Protein AF-A0A938TH92-F1 (afdb_monomer)

Sequence (50 aa):
MKHIITCLILFVISSFSYGQTKISGVIKDSDDQPLPRANVYLKDTYDGVS

Foldseek 3Di:
DVVVVVVVVVVVVVVPDDPDDDDDDFDADPVRHGDPPDDDDDPPDDPDDD

Secondary structure (DSSP, 8-state):
-HHHHHHHHHHHHHTT---PPP-----B-TTS-B-TT-----TT------

Structure (mmCIF, N/CA/C/O backbone):
data_AF-A0A938TH92-F1
#
_entry.id   AF-A0A938TH92-F1
#
loop_
_atom_site.group_PDB
_atom_site.id
_atom_site.type_symbol
_atom_site.label_atom_id
_atom_site.label_alt_id
_atom_site.label_comp_id
_atom_site.label_asym_id
_atom_site.label_entity_id
_atom_site.label_seq_id
_atom_site.pdbx_PDB_ins_code
_atom_site.Cartn_x
_atom_site.Cartn_y
_atom_site.Cartn_z
_atom_site.occupancy
_atom_site.B_iso_or_equiv
_atom_site.auth_seq_id
_atom_site.auth_comp_id
_atom_site.auth_asym_id
_atom_site.auth_atom_id
_atom_site.pdbx_PDB_model_num
ATOM 1 N N . MET A 1 1 ? 33.725 20.379 9.755 1.00 66.94 1 MET A N 1
ATOM 2 C CA . MET A 1 1 ? 32.336 20.795 10.075 1.00 66.94 1 MET A CA 1
ATOM 3 C C . MET A 1 1 ? 31.381 20.591 8.900 1.00 66.94 1 MET A C 1
ATOM 5 O O . MET A 1 1 ? 30.390 19.902 9.081 1.00 66.94 1 MET A O 1
ATOM 9 N N . LYS A 1 2 ? 31.695 21.083 7.690 1.00 85.00 2 LYS A N 1
ATOM 10 C CA . LYS A 1 2 ? 30.845 20.925 6.489 1.00 85.00 2 LYS A CA 1
ATOM 11 C C . LYS A 1 2 ? 30.428 19.470 6.200 1.00 85.00 2 LYS A C 1
ATOM 13 O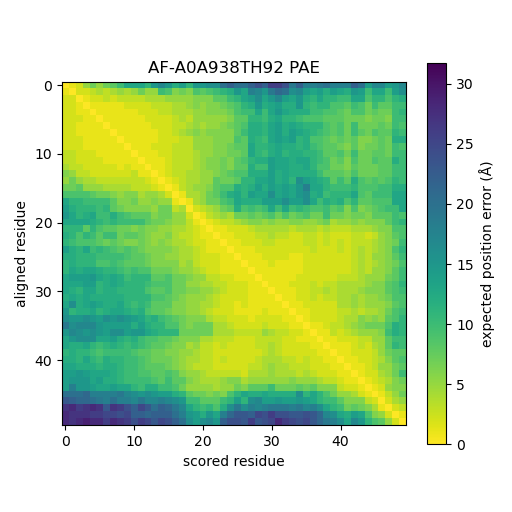 O . LYS A 1 2 ? 29.248 19.213 6.032 1.00 85.00 2 LYS A O 1
ATOM 18 N N . HIS A 1 3 ? 31.362 18.517 6.266 1.00 92.88 3 HIS A N 1
ATOM 19 C CA . HIS A 1 3 ? 31.066 17.094 6.027 1.00 92.88 3 HIS A CA 1
ATOM 20 C C . HIS A 1 3 ? 30.114 16.469 7.056 1.00 92.88 3 HIS A C 1
ATOM 22 O O . HIS A 1 3 ? 29.285 15.650 6.691 1.00 92.88 3 HIS A O 1
ATOM 28 N N . ILE A 1 4 ? 30.189 16.886 8.325 1.00 95.56 4 ILE A N 1
ATOM 29 C CA . ILE A 1 4 ? 29.291 16.389 9.381 1.00 95.56 4 ILE A CA 1
ATOM 30 C C . ILE A 1 4 ? 27.861 16.851 9.097 1.00 95.56 4 ILE A C 1
ATOM 32 O O . ILE A 1 4 ? 26.927 16.061 9.182 1.00 95.56 4 ILE A O 1
ATOM 36 N N . ILE A 1 5 ? 27.706 18.113 8.690 1.00 95.50 5 ILE A N 1
ATOM 37 C CA . ILE A 1 5 ? 26.412 18.681 8.298 1.00 95.50 5 ILE A CA 1
ATOM 38 C C . ILE A 1 5 ? 25.860 17.942 7.071 1.00 95.50 5 ILE A C 1
ATOM 40 O O . ILE A 1 5 ? 24.690 17.574 7.060 1.00 95.50 5 ILE A O 1
ATOM 44 N N . THR A 1 6 ? 26.698 17.655 6.069 1.00 94.88 6 THR A N 1
ATOM 45 C CA . THR A 1 6 ? 26.290 16.872 4.893 1.00 94.88 6 THR A CA 1
ATOM 46 C C . THR A 1 6 ? 25.819 15.465 5.271 1.00 94.88 6 THR A C 1
ATOM 48 O O . THR A 1 6 ? 24.754 15.049 4.823 1.00 94.88 6 THR A O 1
ATOM 51 N N . CYS A 1 7 ? 26.556 14.746 6.124 1.00 95.56 7 CYS A N 1
ATOM 52 C CA . CYS A 1 7 ? 26.154 13.411 6.578 1.00 95.56 7 CYS A CA 1
ATOM 53 C C . CYS A 1 7 ? 24.837 13.440 7.36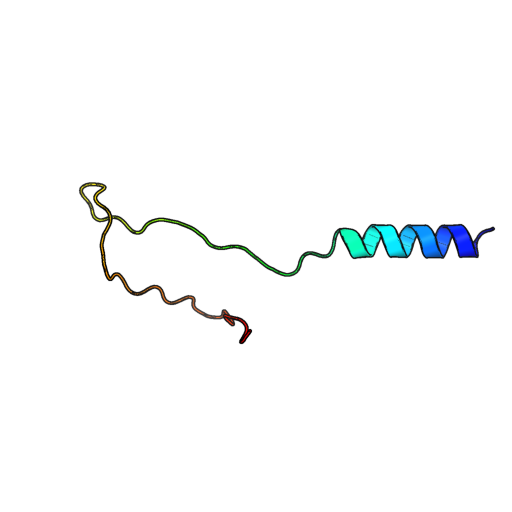5 1.00 95.56 7 CYS A C 1
ATOM 55 O O . CYS A 1 7 ? 23.980 12.586 7.150 1.00 95.56 7 CYS A O 1
ATOM 57 N N . LEU A 1 8 ? 24.655 14.439 8.235 1.00 95.75 8 LEU A N 1
ATOM 58 C CA . LEU A 1 8 ? 23.422 14.609 9.003 1.00 95.75 8 LEU A CA 1
ATOM 59 C C . LEU A 1 8 ? 22.216 14.838 8.081 1.00 95.75 8 LEU A C 1
ATOM 61 O O . LEU A 1 8 ? 21.180 14.206 8.259 1.00 95.75 8 LEU A O 1
ATOM 65 N N . ILE A 1 9 ? 22.362 15.696 7.069 1.00 94.94 9 ILE A N 1
ATOM 66 C CA . ILE A 1 9 ? 21.299 15.975 6.095 1.00 94.94 9 ILE A CA 1
ATOM 67 C C . ILE A 1 9 ? 20.914 14.705 5.326 1.00 94.94 9 ILE A C 1
ATOM 69 O O . ILE A 1 9 ? 19.729 14.408 5.194 1.00 94.94 9 ILE A O 1
ATOM 73 N N . LEU A 1 10 ? 21.895 13.926 4.862 1.00 93.06 10 LEU A N 1
ATOM 74 C CA . LEU A 1 10 ? 21.633 12.684 4.128 1.00 93.06 10 LEU A CA 1
ATOM 75 C C . LEU A 1 10 ? 20.907 11.637 4.986 1.00 93.06 10 LEU A C 1
ATOM 7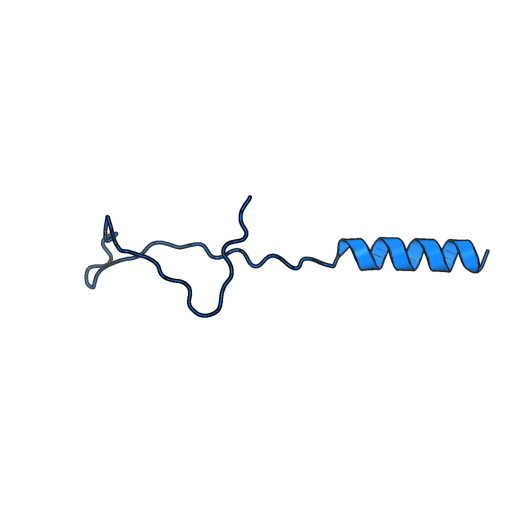7 O O . LEU A 1 10 ? 19.982 10.989 4.500 1.00 93.06 10 LEU A O 1
ATOM 81 N N . PHE A 1 11 ? 21.278 11.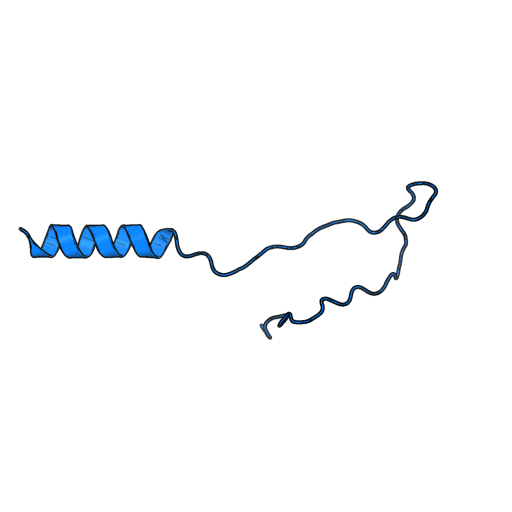512 6.262 1.00 91.75 11 PHE A N 1
ATOM 82 C CA . PHE A 1 11 ? 20.624 10.601 7.206 1.00 91.75 11 PHE A CA 1
ATOM 83 C C . PHE A 1 11 ? 19.163 10.985 7.491 1.00 91.75 11 PHE A C 1
ATOM 85 O O . PHE A 1 11 ? 18.284 10.131 7.612 1.00 91.75 11 PHE A O 1
ATOM 92 N N . VAL A 1 12 ? 18.878 12.285 7.574 1.00 92.44 12 VAL A N 1
ATOM 93 C CA . VAL A 1 12 ? 17.506 12.768 7.759 1.00 92.44 12 VAL A CA 1
ATOM 94 C C . VAL A 1 12 ? 16.665 12.476 6.513 1.00 92.44 12 VAL A C 1
ATOM 96 O O . VAL A 1 12 ? 15.559 11.963 6.642 1.00 92.44 12 VAL A O 1
ATOM 99 N N . ILE A 1 13 ? 17.191 12.724 5.309 1.00 90.75 13 ILE A N 1
ATOM 100 C CA . ILE A 1 13 ? 16.461 12.504 4.046 1.00 90.75 13 ILE A CA 1
ATOM 101 C C . ILE A 1 13 ? 16.128 11.019 3.822 1.00 90.75 13 ILE A C 1
ATOM 103 O O . ILE A 1 13 ? 15.029 10.704 3.360 1.00 90.75 13 ILE A O 1
ATOM 107 N N . SER A 1 14 ? 17.023 10.092 4.183 1.00 86.56 14 SER A N 1
ATOM 108 C CA . SER A 1 14 ? 16.758 8.653 4.024 1.00 86.56 14 SER A CA 1
ATOM 109 C C . SER A 1 14 ? 15.615 8.153 4.913 1.00 86.56 14 SER A C 1
ATOM 111 O O . SER A 1 14 ? 14.893 7.240 4.522 1.00 86.56 14 SER A O 1
ATOM 113 N N . SER A 1 15 ? 15.388 8.791 6.064 1.00 82.06 15 SER A N 1
ATOM 114 C CA . SER A 1 15 ? 14.327 8.415 7.010 1.00 82.06 15 SER A CA 1
ATOM 115 C C . SER A 1 15 ? 12.910 8.723 6.500 1.00 82.06 15 SER A C 1
ATOM 117 O O . SER A 1 15 ? 11.937 8.183 7.022 1.00 82.06 15 SER A O 1
ATOM 119 N N . PHE A 1 16 ? 12.779 9.573 5.475 1.00 79.75 16 PHE A N 1
ATOM 120 C CA . PHE A 1 16 ? 11.497 9.911 4.841 1.00 79.75 16 PHE A CA 1
ATOM 121 C C . PHE A 1 16 ? 11.229 9.127 3.548 1.00 79.75 16 PHE A C 1
ATOM 123 O O . PHE A 1 16 ? 10.182 9.308 2.928 1.00 79.75 16 PHE A O 1
ATOM 130 N N . SER A 1 17 ? 12.143 8.247 3.131 1.00 74.62 17 SER A N 1
ATOM 131 C CA . SER A 1 17 ? 11.966 7.431 1.926 1.00 74.62 17 SER A CA 1
ATOM 132 C C . SER A 1 17 ? 11.154 6.171 2.238 1.00 74.62 17 SER A C 1
ATOM 134 O O . SER A 1 17 ? 11.708 5.097 2.456 1.00 74.62 17 SER A O 1
ATOM 136 N N . TYR A 1 18 ? 9.826 6.296 2.251 1.00 73.81 18 TYR A N 1
ATOM 137 C CA . TYR A 1 18 ? 8.910 5.152 2.302 1.00 73.81 18 TYR A CA 1
ATOM 138 C C . TYR A 1 18 ? 8.457 4.793 0.883 1.00 73.81 18 TYR A C 1
ATOM 140 O O . TYR A 1 18 ? 7.739 5.557 0.246 1.00 73.81 18 TYR A O 1
ATOM 148 N N . GLY A 1 19 ? 8.878 3.630 0.380 1.00 70.25 19 GLY A N 1
ATOM 149 C CA . GLY A 1 19 ? 8.448 3.109 -0.927 1.00 70.25 19 GLY A CA 1
ATOM 150 C C . GLY A 1 19 ? 7.214 2.200 -0.871 1.00 70.25 19 GLY A C 1
ATOM 151 O O . GLY A 1 19 ? 6.654 1.860 -1.908 1.00 70.25 19 GLY A O 1
ATOM 152 N N . GLN A 1 20 ? 6.783 1.787 0.326 1.00 74.81 20 GLN A N 1
ATOM 153 C CA . GLN A 1 20 ? 5.666 0.859 0.493 1.00 74.81 20 GLN A CA 1
ATOM 154 C C . GLN A 1 20 ? 4.339 1.615 0.606 1.00 74.81 20 GLN A C 1
ATOM 156 O O . GLN A 1 20 ? 4.146 2.419 1.517 1.00 74.81 20 GLN A O 1
ATOM 161 N N . THR A 1 21 ? 3.395 1.306 -0.282 1.00 78.81 21 THR A N 1
ATOM 162 C CA . THR A 1 21 ? 2.004 1.761 -0.156 1.00 78.81 21 THR A CA 1
ATOM 163 C C . THR A 1 21 ? 1.192 0.699 0.578 1.00 78.81 21 THR A C 1
ATOM 165 O O . THR A 1 21 ? 1.175 -0.461 0.172 1.00 78.81 21 THR A O 1
ATOM 168 N N . LYS A 1 22 ? 0.502 1.082 1.658 1.00 83.88 22 LYS A N 1
ATOM 169 C CA . LYS A 1 22 ? -0.411 0.187 2.381 1.00 83.88 22 LYS A CA 1
ATOM 170 C C . LYS A 1 22 ? -1.822 0.306 1.804 1.00 83.88 22 LYS A C 1
ATOM 172 O O . LYS A 1 22 ? -2.422 1.374 1.873 1.00 83.88 22 LYS A O 1
ATOM 177 N N . ILE A 1 23 ? -2.362 -0.798 1.293 1.00 86.31 23 ILE A N 1
ATOM 178 C CA . ILE A 1 23 ? -3.752 -0.907 0.830 1.00 86.31 23 ILE A CA 1
ATOM 179 C C . ILE A 1 23 ? -4.531 -1.735 1.859 1.00 86.31 23 ILE A C 1
ATOM 181 O O . ILE A 1 23 ? -4.119 -2.837 2.211 1.00 86.31 23 ILE A O 1
ATOM 185 N N . SER A 1 24 ? -5.643 -1.202 2.371 1.00 90.44 24 SER A N 1
ATOM 186 C CA . SER A 1 24 ? -6.493 -1.887 3.355 1.00 90.44 24 SER A CA 1
ATOM 187 C C . SER A 1 24 ? -7.946 -1.430 3.252 1.00 90.44 24 SER A C 1
ATOM 189 O O . SER A 1 24 ? -8.191 -0.245 3.035 1.00 90.44 24 SER A O 1
ATOM 191 N N . GLY A 1 25 ? -8.899 -2.341 3.459 1.00 92.38 25 GLY A N 1
ATOM 192 C CA . GLY A 1 25 ? -10.332 -2.041 3.421 1.00 92.38 25 GLY A CA 1
ATOM 193 C C . GLY A 1 25 ? -11.206 -3.285 3.605 1.00 92.38 25 GLY A C 1
ATOM 194 O O . GLY A 1 25 ? -10.690 -4.379 3.831 1.00 92.38 25 GLY A O 1
ATOM 195 N N . VAL A 1 26 ? -12.526 -3.106 3.501 1.00 95.06 26 VAL A N 1
ATOM 196 C CA . VAL A 1 26 ? -13.538 -4.176 3.548 1.00 95.06 26 VAL A CA 1
ATOM 197 C C . VAL A 1 26 ? -14.354 -4.119 2.261 1.00 95.06 26 VAL A C 1
ATOM 199 O O . VAL A 1 26 ? -14.829 -3.048 1.889 1.00 95.06 26 VAL A O 1
ATOM 202 N N . ILE A 1 27 ? -14.519 -5.258 1.589 1.00 95.19 27 ILE A N 1
ATOM 203 C CA . ILE A 1 27 ? -15.411 -5.366 0.429 1.00 95.19 27 ILE A CA 1
ATOM 204 C C . ILE A 1 27 ? -16.827 -5.583 0.941 1.00 95.19 27 ILE A C 1
ATOM 206 O O . ILE A 1 27 ? -17.044 -6.458 1.780 1.00 95.19 27 ILE A O 1
ATOM 210 N N . LYS A 1 28 ? -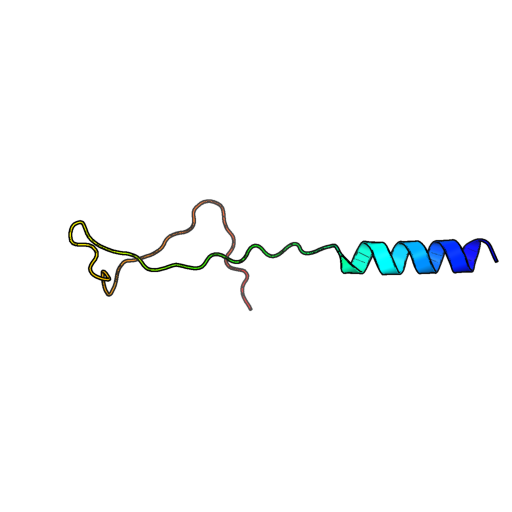17.768 -4.786 0.436 1.00 96.69 28 LYS A N 1
ATOM 211 C CA . LYS A 1 28 ? -19.182 -4.849 0.794 1.00 96.69 28 LYS A CA 1
ATOM 212 C C . LYS A 1 28 ? -20.063 -5.008 -0.443 1.00 96.69 28 LYS A C 1
ATOM 214 O O . LYS A 1 28 ? -19.635 -4.653 -1.542 1.00 96.69 28 LYS A O 1
ATOM 219 N N . ASP A 1 29 ? -21.258 -5.551 -0.258 1.00 95.38 29 ASP A N 1
ATOM 220 C CA . ASP A 1 29 ? -22.309 -5.588 -1.278 1.00 95.38 29 ASP A CA 1
ATOM 221 C C . ASP A 1 29 ? -23.143 -4.288 -1.302 1.00 95.38 29 ASP A C 1
ATOM 223 O O . 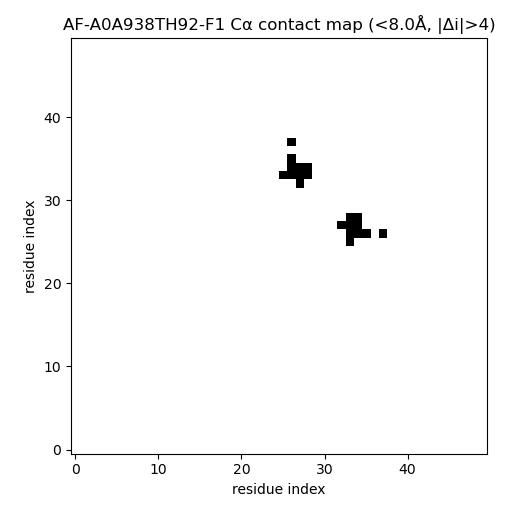ASP A 1 29 ? -22.794 -3.288 -0.669 1.00 95.38 29 ASP A O 1
ATOM 227 N N . SER A 1 30 ? -24.236 -4.280 -2.073 1.00 96.62 30 SER A N 1
ATOM 228 C CA . SER A 1 30 ? -25.147 -3.133 -2.188 1.00 96.62 30 SER A CA 1
ATOM 229 C C . SER A 1 30 ? -25.915 -2.808 -0.904 1.00 96.62 30 SER A C 1
ATOM 231 O O . SER A 1 30 ? -26.419 -1.693 -0.787 1.00 96.62 30 SER A O 1
ATOM 233 N N . ASP A 1 31 ? -25.981 -3.742 0.047 1.00 97.31 31 ASP A N 1
ATOM 234 C CA . ASP A 1 31 ? -26.703 -3.619 1.318 1.00 97.31 31 ASP A CA 1
ATOM 235 C C . ASP A 1 31 ? -25.750 -3.286 2.489 1.00 97.31 31 ASP A C 1
ATOM 237 O O . ASP A 1 31 ? -26.097 -3.432 3.666 1.00 97.31 31 ASP A O 1
ATOM 241 N N . ASP A 1 32 ? -24.531 -2.832 2.163 1.00 95.56 32 ASP A N 1
ATOM 242 C CA . ASP A 1 32 ? -23.446 -2.488 3.090 1.00 95.56 32 ASP A CA 1
ATOM 243 C C . ASP A 1 32 ? -22.964 -3.676 3.955 1.00 95.56 32 ASP A C 1
ATOM 245 O O . ASP A 1 32 ? -22.285 -3.485 4.972 1.00 95.56 32 ASP A O 1
ATOM 249 N N . GLN A 1 33 ? -23.255 -4.916 3.543 1.00 97.56 33 GLN A N 1
ATOM 250 C CA . GLN A 1 33 ? -22.793 -6.117 4.237 1.00 97.56 33 GLN A CA 1
ATOM 251 C C . GLN A 1 33 ? -21.413 -6.543 3.734 1.00 97.56 33 GLN A C 1
ATOM 253 O O . GLN A 1 33 ? -21.164 -6.498 2.528 1.00 97.56 33 GLN A O 1
ATOM 258 N N . PRO A 1 34 ? -20.491 -6.986 4.614 1.00 96.69 34 PRO A N 1
ATOM 259 C CA . PRO A 1 34 ? -19.216 -7.544 4.181 1.00 96.69 34 PRO A CA 1
ATOM 260 C C . PRO A 1 34 ? -19.439 -8.718 3.231 1.00 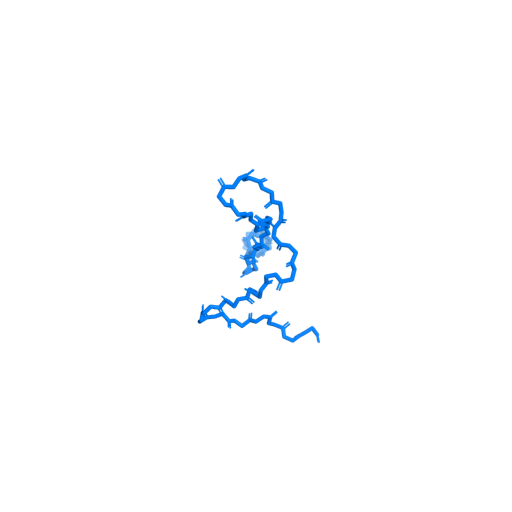96.69 34 PRO A C 1
ATOM 262 O O . PRO A 1 34 ? -20.192 -9.634 3.551 1.00 96.69 34 PRO A O 1
ATOM 265 N N . LEU A 1 35 ? -18.748 -8.714 2.093 1.00 96.31 35 LEU A N 1
ATOM 266 C CA . LEU A 1 35 ? -18.833 -9.774 1.098 1.00 96.31 35 LEU A CA 1
ATOM 267 C C . LEU A 1 35 ? -17.716 -10.800 1.349 1.00 96.31 35 LEU A C 1
ATOM 269 O O . LEU A 1 35 ? -16.577 -10.596 0.907 1.00 96.31 35 LEU A O 1
ATOM 273 N N . PRO A 1 36 ? -17.984 -11.901 2.080 1.00 92.19 36 PRO A N 1
ATOM 274 C CA . PRO A 1 36 ? -16.965 -12.896 2.359 1.00 92.19 36 PRO A CA 1
ATOM 275 C C . PRO A 1 36 ? -16.514 -13.567 1.061 1.00 92.19 36 PRO A C 1
ATOM 277 O O . PRO A 1 36 ? -17.309 -13.804 0.154 1.00 92.19 36 PRO A O 1
ATOM 280 N N . ARG A 1 37 ? -15.234 -13.954 1.012 1.00 89.88 37 ARG A N 1
ATOM 281 C CA . ARG A 1 37 ? -14.634 -14.715 -0.102 1.00 89.88 37 ARG A CA 1
ATOM 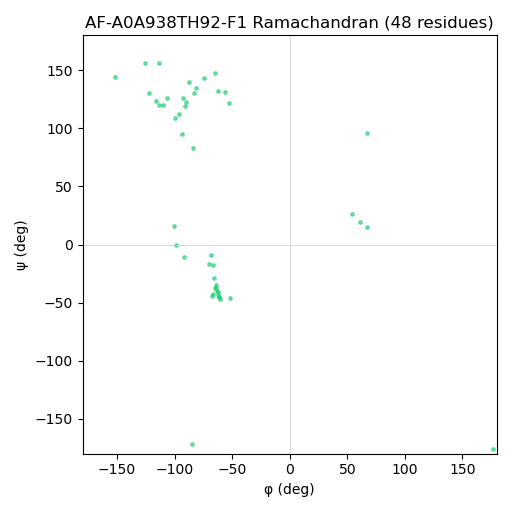282 C C . ARG A 1 37 ? -14.535 -13.948 -1.429 1.00 89.88 37 ARG A C 1
ATOM 284 O O . ARG A 1 37 ? -14.293 -14.572 -2.460 1.00 89.88 37 ARG A O 1
ATOM 291 N N . ALA A 1 38 ? -14.696 -12.625 -1.421 1.00 93.50 38 ALA A N 1
A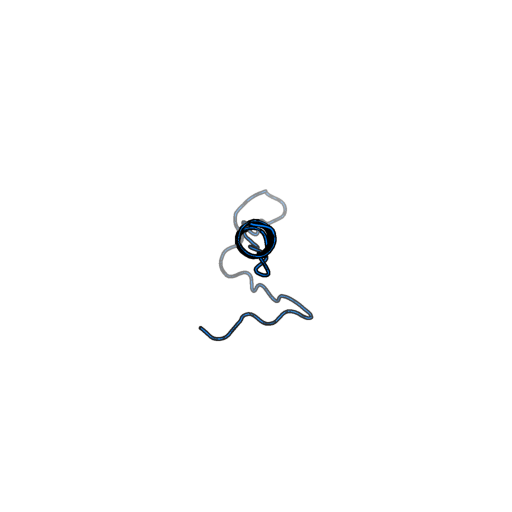TOM 292 C CA . ALA A 1 38 ? -14.372 -11.804 -2.580 1.00 93.50 38 ALA A CA 1
ATOM 293 C C . ALA A 1 38 ? -12.869 -11.903 -2.897 1.00 93.50 38 ALA A C 1
ATOM 295 O O . ALA A 1 38 ? -12.026 -11.758 -2.010 1.00 93.50 38 ALA A O 1
ATOM 296 N N . ASN A 1 39 ? -12.536 -12.139 -4.167 1.00 90.62 39 ASN A N 1
ATOM 297 C CA . ASN A 1 39 ? -11.151 -12.129 -4.625 1.00 90.62 39 ASN A CA 1
ATOM 298 C C . ASN A 1 39 ? -10.704 -10.690 -4.881 1.00 90.62 39 ASN A C 1
ATOM 300 O O . ASN A 1 39 ? -11.409 -9.925 -5.540 1.00 90.62 39 ASN A O 1
ATOM 304 N N . VAL A 1 40 ? -9.509 -10.345 -4.406 1.00 89.00 40 VAL A N 1
ATOM 305 C CA . VAL A 1 40 ? -8.882 -9.046 -4.660 1.00 89.00 40 VAL A CA 1
ATOM 306 C C . VAL A 1 40 ? -7.701 -9.260 -5.585 1.00 89.00 40 VAL A C 1
ATOM 308 O O . VAL A 1 40 ? -6.771 -9.986 -5.249 1.00 89.00 40 VAL A O 1
ATOM 311 N N . TYR A 1 41 ? -7.745 -8.626 -6.752 1.00 89.00 41 TYR A N 1
ATOM 312 C CA . TYR A 1 41 ? -6.640 -8.602 -7.699 1.00 89.00 41 TYR A CA 1
ATOM 313 C C . TYR A 1 41 ? -6.151 -7.167 -7.844 1.00 89.00 41 TYR A C 1
ATOM 315 O O . TYR A 1 41 ? -6.924 -6.268 -8.177 1.00 89.00 41 TYR A O 1
ATOM 323 N N . LEU A 1 42 ? -4.867 -6.954 -7.583 1.00 87.31 42 LEU A N 1
ATOM 324 C CA . LEU A 1 42 ? -4.224 -5.662 -7.744 1.00 87.31 42 LEU A CA 1
ATOM 325 C C . LEU A 1 42 ? -3.469 -5.675 -9.080 1.00 87.31 42 LEU A C 1
ATOM 327 O O . LEU A 1 42 ? -2.476 -6.381 -9.240 1.00 87.31 42 LEU A O 1
ATOM 331 N N . LYS A 1 43 ? -3.977 -4.931 -10.065 1.00 88.00 43 LYS A N 1
ATOM 332 C CA . LYS A 1 43 ? -3.372 -4.846 -11.401 1.00 88.00 43 LYS A CA 1
ATOM 333 C C . LYS A 1 43 ? -2.104 -3.992 -11.356 1.00 88.00 43 LYS A C 1
ATOM 335 O O . LYS A 1 43 ? -2.066 -2.991 -10.647 1.00 88.00 43 LYS A O 1
ATOM 340 N N . ASP A 1 44 ? -1.099 -4.381 -12.141 1.00 85.75 44 ASP A N 1
ATOM 341 C CA . ASP A 1 44 ? 0.183 -3.672 -12.283 1.00 85.75 44 ASP A CA 1
ATOM 342 C C . ASP A 1 44 ? 0.896 -3.423 -10.941 1.00 85.75 44 ASP A C 1
ATOM 344 O O . ASP A 1 44 ? 1.675 -2.482 -10.794 1.00 85.75 44 ASP A O 1
ATOM 348 N N . THR A 1 45 ? 0.627 -4.274 -9.949 1.00 81.50 45 THR A N 1
ATOM 349 C CA . THR A 1 45 ? 1.337 -4.278 -8.675 1.00 81.50 45 THR A CA 1
ATOM 350 C C . THR A 1 45 ? 2.141 -5.557 -8.528 1.00 81.50 45 THR A C 1
ATOM 352 O O . THR A 1 45 ? 1.826 -6.589 -9.122 1.00 81.50 45 THR A O 1
ATOM 355 N N . TYR A 1 46 ? 3.170 -5.475 -7.698 1.00 73.00 46 TYR A N 1
ATOM 356 C CA . TYR A 1 46 ? 3.927 -6.616 -7.223 1.00 73.00 46 TYR A CA 1
ATOM 357 C C . TYR A 1 46 ? 3.668 -6.708 -5.723 1.00 73.00 46 TYR A C 1
ATOM 359 O O . TYR A 1 46 ? 3.929 -5.751 -4.995 1.00 73.00 46 TYR A O 1
ATOM 367 N N . ASP A 1 47 ? 3.114 -7.825 -5.268 1.00 68.94 47 ASP A N 1
ATOM 368 C CA . ASP A 1 47 ? 2.785 -8.061 -3.859 1.00 68.94 47 ASP A CA 1
ATOM 369 C C . ASP A 1 47 ? 4.027 -8.201 -2.970 1.00 68.94 47 ASP A C 1
ATOM 371 O O . ASP A 1 47 ? 3.900 -8.148 -1.750 1.00 68.94 47 ASP A O 1
ATOM 375 N N . GLY A 1 48 ? 5.218 -8.281 -3.575 1.00 55.69 48 GLY A N 1
ATOM 376 C CA . GLY A 1 48 ? 6.477 -8.403 -2.860 1.00 55.69 48 GLY A CA 1
ATOM 377 C C . GLY A 1 48 ? 6.532 -9.754 -2.166 1.00 55.69 48 GLY A C 1
ATOM 378 O O . GLY A 1 48 ? 6.024 -9.912 -1.061 1.00 55.69 48 GLY A O 1
ATOM 379 N N . VAL A 1 49 ? 7.165 -10.742 -2.800 1.00 49.69 49 VAL A N 1
ATOM 380 C CA . VAL A 1 49 ? 7.514 -11.990 -2.105 1.00 49.69 49 VAL A CA 1
ATOM 381 C C . VAL A 1 49 ? 8.282 -11.614 -0.834 1.00 49.69 49 VAL A C 1
ATOM 383 O O . VAL A 1 49 ? 9.275 -10.888 -0.919 1.00 49.69 49 VAL A O 1
ATOM 386 N N . SER A 1 50 ? 7.754 -12.032 0.319 1.00 52.66 50 SER A N 1
ATOM 387 C CA . SER A 1 50 ? 8.373 -11.837 1.638 1.00 52.66 50 SER A CA 1
ATOM 388 C C . SER A 1 50 ? 9.657 -12.642 1.785 1.00 52.66 50 SER A C 1
ATOM 390 O O . SER A 1 50 ? 9.718 -13.753 1.210 1.00 52.66 50 SER A O 1
#

Mean predicted aligned error: 7.61 Å

pLDDT: mean 86.16, std 11.79, range [49.69, 97.56]

Radius of gyration: 20.71 Å; Cα contacts (8 Å, |Δi|>4): 10; chains: 1; bounding box: 59×36×22 Å

Solvent-accessible surface area (backbone atoms only — not comparable to full-atom values): 3660 Å² total; per-residue (Å²): 110,71,66,59,55,52,53,51,52,53,58,56,56,57,75,70,68,76,88,78,83,89,85,85,89,81,60,56,52,98,84,74,42,76,47,83,90,67,84,86,82,71,81,100,63,78,90,62,92,128